Protein AF-A0A9D1Y268-F1 (afdb_monomer)

Secondary structure (DSSP, 8-state):
-HHHHHHHHHHHHHHHHTT--STT-----EEETTTTEEE-

Organism: NCBI:txid2838610

Mean predicted aligned error: 2.28 Å

Foldseek 3Di:
DVVQQVVQVVVLVVCVVVPVDDDNDDGDKDADPVVRDIGD

Sequence (40 aa):
MEQLRKQVYEANLELPRRGLVTYTWGNVSGIDRQRGLVVI

Nearest PDB structures (foldseek):
  5zm8-assembly1_A  TM=4.831E-01  e=7.930E+00  Homo sapiens

pLDDT: mean 96.35, std 3.69, range [75.06, 98.38]

Solvent-accessible surface area (backbone atoms only — not comparable to full-atom values): 2530 Å² total; per-residue (Å²): 111,68,66,60,51,51,52,29,51,54,52,45,58,43,36,57,76,69,64,75,42,63,88,87,49,82,83,43,68,42,74,43,77,92,77,74,44,76,47,110

Structure (mmCIF, N/CA/C/O backbone):
data_AF-A0A9D1Y268-F1
#
_entry.id   AF-A0A9D1Y268-F1
#
loop_
_atom_site.group_PDB
_atom_site.id
_atom_site.type_symbol
_atom_site.label_atom_id
_atom_site.label_alt_id
_atom_site.label_comp_id
_atom_site.label_asym_id
_atom_site.label_entity_id
_atom_site.label_seq_id
_atom_site.pdbx_PDB_ins_code
_atom_site.Cartn_x
_atom_site.Cartn_y
_atom_site.Cartn_z
_atom_site.occupancy
_atom_site.B_iso_or_equiv
_atom_site.auth_seq_id
_atom_site.auth_comp_id
_atom_site.auth_asym_id
_atom_site.auth_atom_id
_atom_site.pdbx_PDB_model_num
ATOM 1 N N . MET A 1 1 ? -5.414 -2.438 14.766 1.00 75.06 1 MET A N 1
ATOM 2 C CA . MET A 1 1 ? -4.634 -1.555 13.869 1.00 75.06 1 MET A CA 1
ATOM 3 C C . MET A 1 1 ? -3.493 -2.308 13.193 1.00 75.06 1 MET A C 1
ATOM 5 O O . MET A 1 1 ? -3.346 -2.175 11.987 1.00 75.06 1 MET A O 1
ATOM 9 N N . GLU A 1 2 ? -2.724 -3.121 13.927 1.00 90.75 2 GLU A N 1
ATOM 10 C CA . GLU A 1 2 ? -1.604 -3.905 13.369 1.00 90.75 2 GLU A CA 1
ATOM 11 C C . GLU A 1 2 ? -2.001 -4.812 12.198 1.00 90.75 2 GLU A C 1
ATOM 13 O O . GLU A 1 2 ? -1.303 -4.827 11.191 1.00 90.75 2 GLU A O 1
ATOM 18 N N . GLN A 1 3 ? -3.159 -5.480 12.271 1.00 94.88 3 GLN A N 1
ATOM 19 C CA . GLN A 1 3 ? -3.664 -6.321 11.176 1.00 94.88 3 GLN A CA 1
ATOM 20 C C . GLN A 1 3 ? -3.827 -5.540 9.859 1.00 94.88 3 GLN A C 1
ATOM 22 O O . GLN A 1 3 ? -3.319 -5.966 8.827 1.00 94.88 3 GLN A O 1
ATOM 27 N N . LEU A 1 4 ? -4.499 -4.382 9.903 1.00 95.81 4 LEU A N 1
ATOM 28 C CA . LEU A 1 4 ? -4.748 -3.556 8.717 1.00 95.81 4 LEU A CA 1
ATOM 29 C C . LEU A 1 4 ? -3.437 -2.999 8.146 1.00 95.81 4 LEU A C 1
ATOM 31 O O . LEU A 1 4 ? -3.245 -3.002 6.937 1.00 95.81 4 LEU A O 1
ATOM 35 N N . ARG A 1 5 ? -2.503 -2.585 9.014 1.00 96.50 5 ARG A N 1
ATOM 36 C CA . ARG A 1 5 ? -1.156 -2.162 8.596 1.00 96.50 5 ARG A CA 1
ATOM 37 C C . ARG A 1 5 ? -0.394 -3.286 7.902 1.00 96.50 5 ARG A C 1
ATOM 39 O O . ARG A 1 5 ? 0.199 -3.046 6.858 1.00 96.50 5 ARG A O 1
ATOM 46 N N . LYS A 1 6 ? -0.439 -4.505 8.445 1.00 97.94 6 LYS A N 1
ATOM 47 C CA . LYS A 1 6 ? 0.205 -5.676 7.840 1.00 97.94 6 LYS A CA 1
ATOM 48 C C . LYS A 1 6 ? -0.380 -5.992 6.460 1.00 97.94 6 LYS A C 1
ATOM 50 O O . LYS A 1 6 ? 0.382 -6.195 5.526 1.00 97.94 6 LYS A O 1
ATOM 55 N N . GLN A 1 7 ? -1.705 -5.949 6.319 1.00 97.50 7 GLN A N 1
ATOM 56 C CA . GLN A 1 7 ? -2.386 -6.158 5.035 1.00 97.50 7 GLN A CA 1
ATOM 57 C C . GLN A 1 7 ? -1.987 -5.112 3.988 1.00 97.50 7 GLN A C 1
ATOM 59 O O . GLN A 1 7 ? -1.642 -5.468 2.866 1.00 97.50 7 GLN A O 1
ATOM 64 N N . VAL A 1 8 ? -1.997 -3.827 4.358 1.00 98.06 8 VAL A N 1
ATOM 65 C CA . VAL A 1 8 ? -1.598 -2.736 3.455 1.00 98.06 8 VAL A CA 1
ATOM 66 C C . VAL A 1 8 ? -0.124 -2.861 3.063 1.00 98.06 8 VAL A C 1
ATOM 68 O O . VAL A 1 8 ? 0.220 -2.686 1.896 1.00 98.06 8 VAL A O 1
ATOM 71 N N . TYR A 1 9 ? 0.744 -3.221 4.008 1.00 98.06 9 TYR A N 1
ATOM 72 C CA . TYR A 1 9 ? 2.161 -3.460 3.742 1.00 98.06 9 TYR A CA 1
ATOM 73 C C . TYR A 1 9 ? 2.379 -4.624 2.765 1.00 98.06 9 TYR A C 1
ATOM 75 O O . TYR A 1 9 ? 3.080 -4.470 1.767 1.00 98.06 9 TYR A O 1
ATOM 83 N N . GLU A 1 10 ? 1.745 -5.773 3.010 1.00 98.31 10 GLU A N 1
ATOM 84 C CA . GLU A 1 10 ? 1.846 -6.949 2.139 1.00 98.31 10 GLU A CA 1
ATOM 85 C C . GLU A 1 10 ? 1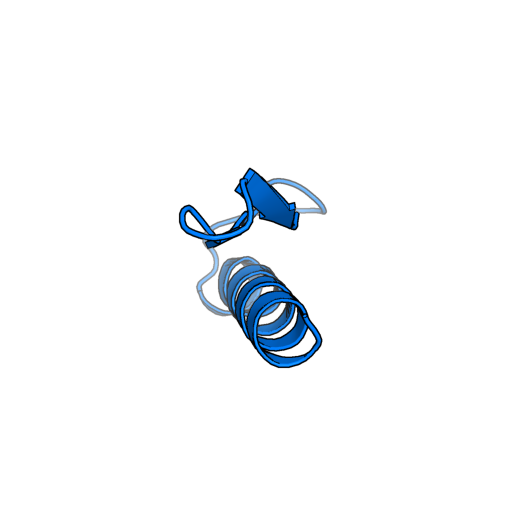.315 -6.658 0.729 1.00 98.31 10 GLU A C 1
ATOM 87 O O . GLU A 1 10 ? 1.967 -7.022 -0.251 1.00 98.31 10 GLU A O 1
ATOM 92 N N . ALA A 1 11 ? 0.201 -5.931 0.616 1.00 98.06 11 ALA A N 1
ATOM 93 C CA . ALA A 1 11 ? -0.366 -5.535 -0.669 1.00 98.06 11 ALA A CA 1
ATOM 94 C C . ALA A 1 11 ? 0.541 -4.558 -1.440 1.00 98.06 11 ALA A C 1
ATOM 96 O O . ALA A 1 11 ? 0.716 -4.703 -2.650 1.00 98.06 11 ALA A O 1
ATOM 97 N N . ASN A 1 12 ? 1.181 -3.602 -0.756 1.00 98.38 12 ASN A N 1
ATOM 98 C CA . ASN A 1 12 ? 2.166 -2.718 -1.387 1.00 98.38 12 ASN A CA 1
ATOM 99 C C . ASN A 1 12 ? 3.392 -3.495 -1.893 1.00 98.38 12 ASN A C 1
ATOM 101 O O . ASN A 1 12 ? 3.881 -3.211 -2.983 1.00 98.38 12 ASN A O 1
ATOM 105 N N . LEU A 1 13 ? 3.863 -4.511 -1.158 1.00 98.06 13 LEU A N 1
ATOM 106 C CA . LEU A 1 13 ? 4.946 -5.390 -1.623 1.00 98.06 13 LEU A CA 1
ATOM 107 C C . LEU A 1 13 ? 4.545 -6.256 -2.822 1.00 98.06 13 LEU A C 1
ATOM 109 O O . LEU A 1 13 ? 5.405 -6.719 -3.572 1.00 98.06 13 LEU A O 1
ATOM 113 N N . GLU A 1 14 ? 3.255 -6.509 -3.004 1.00 98.25 14 GLU A N 1
ATOM 114 C CA . GLU A 1 14 ? 2.751 -7.324 -4.098 1.00 98.25 14 GLU A CA 1
ATOM 115 C C . GLU A 1 14 ? 2.743 -6.578 -5.442 1.00 98.25 14 GLU A C 1
ATOM 117 O O . GLU A 1 14 ? 2.957 -7.204 -6.482 1.00 98.25 14 GLU A O 1
ATOM 122 N N . LEU A 1 15 ? 2.609 -5.246 -5.426 1.00 98.25 15 LEU A N 1
ATOM 123 C CA . LEU A 1 15 ? 2.689 -4.397 -6.621 1.00 98.25 15 LEU A CA 1
ATOM 124 C C . LEU A 1 15 ? 3.981 -4.624 -7.437 1.00 98.25 15 LEU A C 1
ATOM 126 O O . LEU A 1 15 ? 3.869 -4.985 -8.614 1.00 98.25 15 LEU A O 1
ATOM 130 N N . PRO A 1 16 ? 5.202 -4.484 -6.868 1.00 97.69 16 PRO A N 1
ATOM 131 C CA . PRO A 1 16 ? 6.430 -4.747 -7.613 1.00 97.69 16 PRO A CA 1
ATOM 132 C C . PRO A 1 16 ? 6.617 -6.238 -7.919 1.00 97.69 16 PRO A C 1
ATOM 134 O O . PRO A 1 16 ? 7.095 -6.574 -8.998 1.00 97.69 16 PRO A O 1
ATOM 137 N N . ARG A 1 17 ? 6.192 -7.153 -7.030 1.00 97.88 17 ARG A N 1
ATOM 138 C CA . ARG A 1 17 ? 6.285 -8.610 -7.271 1.00 97.88 17 ARG A CA 1
ATOM 139 C C . ARG A 1 17 ? 5.485 -9.060 -8.491 1.00 97.88 17 ARG A C 1
ATOM 141 O O . ARG A 1 17 ? 5.882 -10.008 -9.160 1.00 97.88 17 ARG A O 1
ATOM 148 N N . ARG A 1 18 ? 4.368 -8.389 -8.774 1.00 98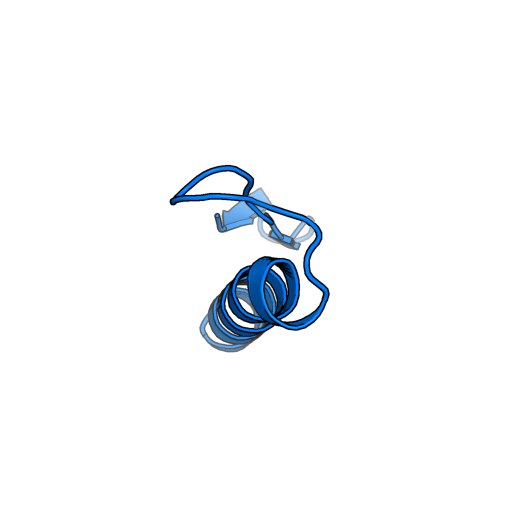.00 18 ARG A N 1
ATOM 149 C CA . ARG A 1 18 ? 3.514 -8.640 -9.944 1.00 98.00 18 ARG A CA 1
ATOM 150 C C . ARG A 1 18 ? 3.887 -7.788 -11.162 1.00 98.00 18 ARG A 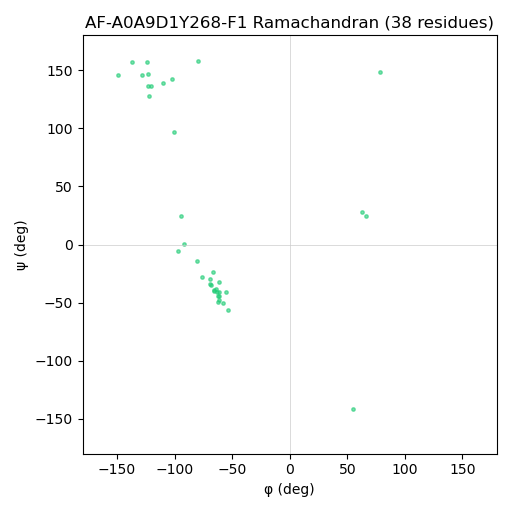C 1
ATOM 152 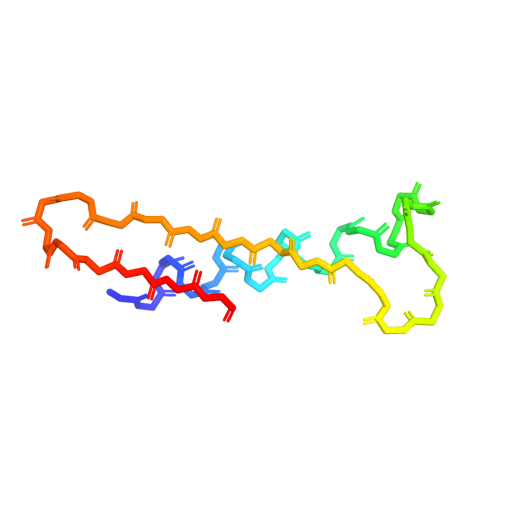O O . ARG A 1 18 ? 3.218 -7.896 -12.183 1.00 98.00 18 ARG A O 1
ATOM 159 N N . GLY A 1 19 ? 4.918 -6.945 -11.066 1.00 97.50 19 GLY A N 1
ATOM 160 C CA . GLY A 1 19 ? 5.336 -6.053 -12.151 1.00 97.50 19 GLY A CA 1
ATOM 161 C C . GLY A 1 19 ? 4.313 -4.964 -12.492 1.00 97.50 19 GLY A C 1
ATOM 162 O O . GLY A 1 19 ? 4.302 -4.476 -13.616 1.00 97.50 19 GLY A O 1
ATOM 163 N N . LEU A 1 20 ? 3.439 -4.593 -11.547 1.00 98.00 20 LEU A N 1
ATOM 164 C CA . LEU A 1 20 ? 2.377 -3.600 -11.771 1.00 98.00 20 LEU A CA 1
ATOM 165 C C . LEU A 1 20 ? 2.874 -2.152 -11.676 1.00 98.00 20 LEU A C 1
ATOM 167 O O . LEU A 1 20 ? 2.163 -1.230 -12.067 1.00 98.00 20 LEU A O 1
ATOM 171 N N . VAL A 1 21 ? 4.073 -1.944 -11.131 1.00 97.44 21 VAL A N 1
ATOM 172 C CA . VAL A 1 21 ? 4.666 -0.625 -10.890 1.00 97.44 21 VAL A CA 1
ATOM 173 C C . VAL A 1 21 ? 6.137 -0.609 -11.290 1.00 97.44 21 VAL A C 1
ATOM 175 O O . VAL A 1 21 ? 6.801 -1.644 -11.329 1.00 97.44 21 VAL A O 1
ATOM 178 N N . THR A 1 22 ? 6.663 0.580 -11.575 1.00 96.69 22 THR A N 1
ATOM 179 C CA . THR A 1 22 ? 8.093 0.833 -11.797 1.00 96.69 22 THR A CA 1
ATOM 180 C C . THR A 1 22 ? 8.553 1.908 -10.813 1.00 96.69 22 THR A C 1
ATOM 182 O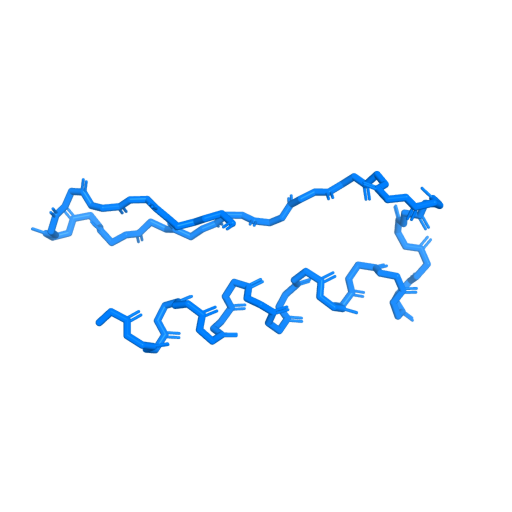 O . THR A 1 22 ? 7.773 2.794 -10.465 1.00 96.69 22 THR A O 1
ATOM 185 N N . TYR A 1 23 ? 9.804 1.834 -10.348 1.00 96.31 23 TYR A N 1
ATOM 186 C CA . TYR A 1 23 ? 10.323 2.692 -9.273 1.00 96.31 23 TYR A CA 1
ATOM 187 C C . TYR A 1 23 ? 9.454 2.609 -8.002 1.00 96.31 23 TYR A C 1
ATOM 189 O O . TYR A 1 23 ? 8.995 1.531 -7.635 1.00 96.31 23 TYR A O 1
ATOM 197 N N . THR A 1 24 ? 9.248 3.731 -7.313 1.00 95.25 24 THR A N 1
ATOM 198 C CA . THR A 1 24 ? 8.417 3.846 -6.104 1.00 95.25 24 THR A CA 1
ATOM 199 C C . THR A 1 24 ? 6.983 4.277 -6.424 1.00 95.25 24 THR A C 1
ATOM 201 O O . THR A 1 24 ? 6.337 4.925 -5.603 1.00 95.25 24 THR A O 1
ATOM 204 N N . TRP A 1 25 ? 6.504 4.025 -7.644 1.00 96.69 25 TRP A N 1
ATOM 205 C CA . TRP A 1 25 ? 5.148 4.392 -8.047 1.00 96.69 25 TRP A CA 1
ATOM 206 C C . TRP A 1 25 ? 4.120 3.386 -7.531 1.00 96.69 25 TRP A C 1
ATOM 208 O O . TRP A 1 25 ? 4.436 2.225 -7.284 1.00 96.69 25 TRP A O 1
ATOM 218 N N . GLY A 1 26 ? 2.873 3.843 -7.430 1.00 96.25 26 GLY A N 1
ATOM 219 C CA . GLY A 1 26 ? 1.755 3.050 -6.931 1.00 96.25 26 GLY A CA 1
ATOM 220 C C . GLY A 1 26 ? 1.731 2.937 -5.408 1.00 96.25 26 GLY A C 1
ATOM 221 O O . GLY A 1 26 ? 2.756 2.953 -4.732 1.00 96.25 26 GLY A O 1
ATOM 222 N N . ASN A 1 27 ? 0.521 2.847 -4.872 1.00 97.38 27 ASN A N 1
ATOM 223 C CA . ASN A 1 27 ? 0.266 2.707 -3.449 1.00 97.38 27 ASN A CA 1
ATOM 224 C C . ASN A 1 27 ? -1.021 1.904 -3.249 1.00 97.38 27 ASN A C 1
ATOM 226 O O . ASN A 1 27 ? -1.974 2.033 -4.021 1.00 97.38 27 ASN A O 1
ATOM 230 N N . VAL A 1 28 ? -1.067 1.108 -2.190 1.00 98.06 28 VAL A N 1
ATOM 231 C CA . VAL A 1 28 ? -2.295 0.475 -1.702 1.00 98.06 28 VAL A CA 1
ATOM 232 C C . VAL A 1 28 ? -2.677 1.128 -0.384 1.00 98.06 28 VAL A C 1
ATOM 234 O O . VAL A 1 28 ? -1.813 1.392 0.443 1.00 98.06 28 VAL A O 1
ATOM 237 N N . SER A 1 29 ? -3.967 1.381 -0.178 1.00 97.94 29 SER A N 1
ATOM 238 C CA . SER A 1 29 ? -4.509 1.811 1.109 1.00 97.94 29 SER A CA 1
ATOM 239 C C . SER A 1 29 ? -5.622 0.873 1.574 1.00 97.94 29 SER A C 1
ATOM 241 O O . SER A 1 29 ? -6.242 0.160 0.785 1.00 97.94 29 SER A O 1
ATOM 243 N N . GLY A 1 30 ? -5.861 0.853 2.881 1.00 97.38 30 GLY A 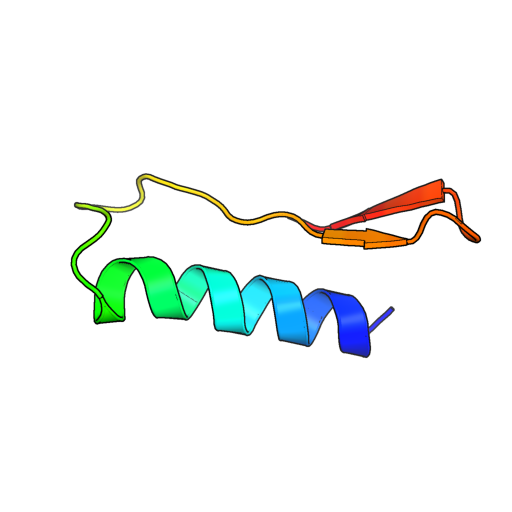N 1
ATOM 244 C CA . GLY A 1 30 ? -6.901 0.070 3.535 1.00 97.38 30 GLY A CA 1
ATOM 245 C C . GLY A 1 30 ? -7.746 0.945 4.453 1.00 97.38 30 GLY A C 1
ATOM 246 O O . GLY A 1 30 ? -7.241 1.886 5.066 1.00 97.38 30 GLY A O 1
ATOM 247 N N . ILE A 1 31 ? -9.038 0.633 4.561 1.00 97.25 31 ILE A N 1
ATOM 248 C CA . ILE A 1 31 ? -10.010 1.401 5.348 1.00 97.25 31 ILE A CA 1
ATOM 249 C C . ILE 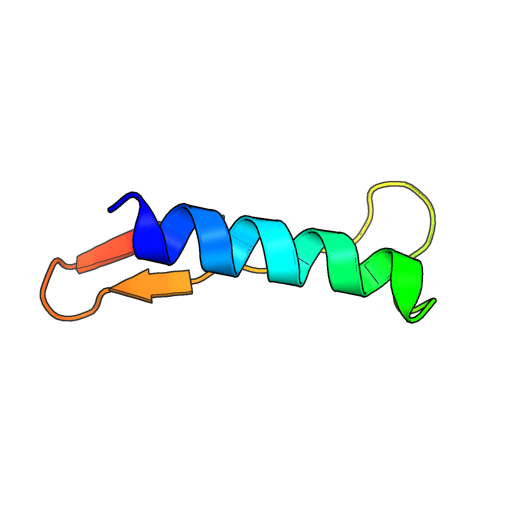A 1 31 ? -10.684 0.520 6.406 1.00 97.25 31 ILE A C 1
ATOM 251 O O . ILE A 1 31 ? -11.253 -0.523 6.092 1.00 97.25 31 ILE A O 1
ATOM 255 N N . ASP A 1 32 ? -10.666 0.971 7.660 1.00 96.94 32 ASP A N 1
ATOM 256 C CA . ASP A 1 32 ? -11.503 0.442 8.741 1.00 96.94 32 ASP A CA 1
ATOM 257 C C . ASP A 1 32 ? -12.690 1.395 8.927 1.00 96.94 32 ASP A C 1
ATOM 259 O O . ASP A 1 32 ? -12.580 2.436 9.577 1.00 96.94 32 ASP A O 1
ATOM 263 N N . ARG A 1 33 ? -13.834 1.056 8.318 1.00 96.06 33 ARG A N 1
ATOM 264 C CA . ARG A 1 33 ? -15.043 1.900 8.333 1.00 96.06 33 ARG A CA 1
ATOM 265 C C . ARG A 1 33 ? -15.699 1.991 9.705 1.00 96.06 33 ARG A C 1
ATOM 267 O O . ARG A 1 33 ? -16.312 3.009 9.996 1.00 96.06 33 ARG A O 1
ATOM 274 N N . GLN A 1 34 ? -15.570 0.958 10.538 1.00 95.88 34 GLN A N 1
ATOM 275 C CA . GLN A 1 34 ? -16.123 0.986 11.894 1.00 95.88 34 GLN A CA 1
ATOM 276 C C . GLN A 1 34 ? -15.375 1.994 12.765 1.00 95.88 34 GLN A C 1
ATOM 278 O O . GLN A 1 34 ? -15.980 2.649 13.607 1.00 95.88 34 GLN A O 1
ATOM 283 N N . ARG A 1 35 ? -14.063 2.133 12.543 1.00 94.81 35 ARG A N 1
ATOM 284 C CA . ARG A 1 35 ? -13.214 3.081 13.274 1.00 94.81 35 ARG A CA 1
ATOM 285 C C . ARG A 1 35 ? -12.979 4.409 12.551 1.00 94.81 35 ARG A C 1
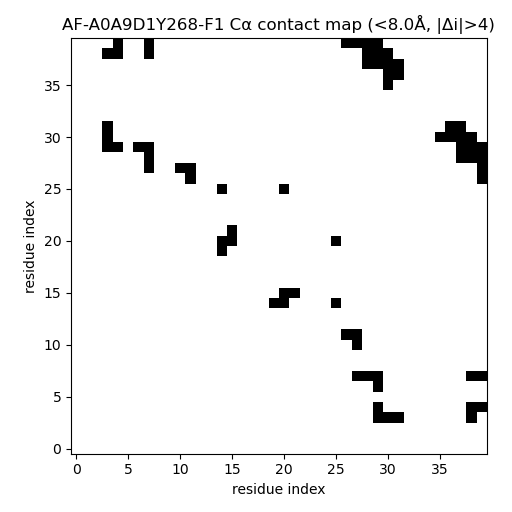ATOM 287 O O . ARG A 1 35 ? -12.337 5.284 13.120 1.00 94.81 35 ARG A O 1
ATOM 294 N N . GLY A 1 36 ? -13.448 4.555 11.312 1.00 96.00 36 GLY A N 1
ATOM 295 C CA . GLY A 1 36 ? -13.180 5.733 10.482 1.00 96.00 36 GLY A CA 1
ATOM 296 C C . GLY A 1 36 ? -11.693 5.937 10.161 1.00 96.00 36 GLY A C 1
ATOM 297 O O . GLY A 1 36 ? -11.260 7.072 9.993 1.00 96.00 36 GLY A O 1
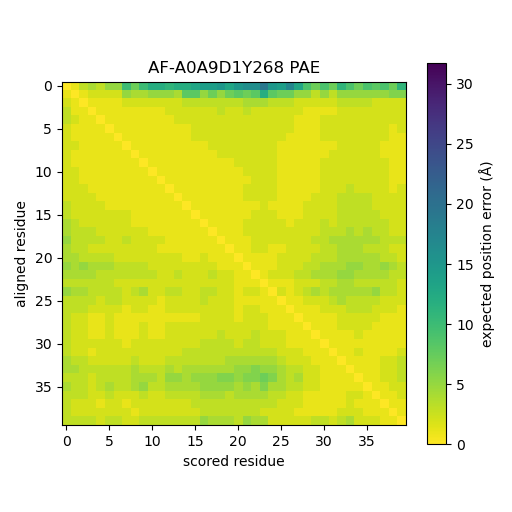ATOM 298 N N . LEU A 1 37 ? -10.896 4.862 10.113 1.00 95.94 37 LEU A N 1
ATOM 299 C CA . LEU A 1 37 ? -9.445 4.930 9.907 1.00 95.94 37 LEU A CA 1
ATOM 300 C C . LEU A 1 37 ? -9.062 4.564 8.473 1.00 95.94 37 LEU A C 1
ATOM 302 O O . LEU A 1 37 ? -9.604 3.618 7.903 1.00 95.94 37 LEU A O 1
ATOM 306 N N . VAL A 1 38 ? -8.057 5.256 7.938 1.00 96.69 38 VAL A N 1
ATOM 307 C CA . VAL A 1 38 ? -7.400 4.929 6.665 1.00 96.69 38 VAL A CA 1
ATOM 308 C C . VAL A 1 38 ? -5.914 4.684 6.927 1.00 96.69 38 VAL A C 1
ATOM 310 O O . VAL A 1 38 ? -5.284 5.417 7.687 1.00 96.69 38 VAL A O 1
ATOM 313 N N . VAL A 1 39 ? -5.366 3.635 6.320 1.00 96.94 39 VAL A N 1
ATOM 314 C CA . VAL A 1 39 ? -3.947 3.257 6.374 1.00 96.94 39 VAL A CA 1
ATOM 315 C C . VAL A 1 39 ? -3.420 3.199 4.944 1.00 96.94 39 VAL A C 1
ATOM 317 O O . VAL A 1 39 ? -4.110 2.665 4.082 1.00 96.94 39 VAL A O 1
ATOM 320 N N . ILE A 1 40 ? -2.230 3.742 4.692 1.00 95.00 40 ILE A N 1
ATOM 321 C CA . ILE A 1 40 ? -1.575 3.819 3.377 1.00 95.00 40 ILE A CA 1
ATOM 322 C C . ILE A 1 40 ? -0.109 3.410 3.496 1.00 95.00 40 ILE A C 1
ATOM 324 O O . ILE A 1 40 ? 0.458 3.648 4.590 1.00 95.00 40 ILE A O 1
#

InterPro domains:
  IPR036409 Class II aldolase/adducin N-terminal domain superfamily [G3DSA:3.40.225.10] (1-40)
  IPR036409 Class II aldolase/adducin N-terminal domain superfamily [SSF53639] (2-40)

Radius of gyration: 11.24 Å; Cα contacts (8 Å, |Δi|>4): 36; chains: 1; bounding box: 26×14×26 Å